Protein AF-A0A3R9X8F9-F1 (afdb_monomer)

Secondary structure (DSSP, 8-state):
------------TTS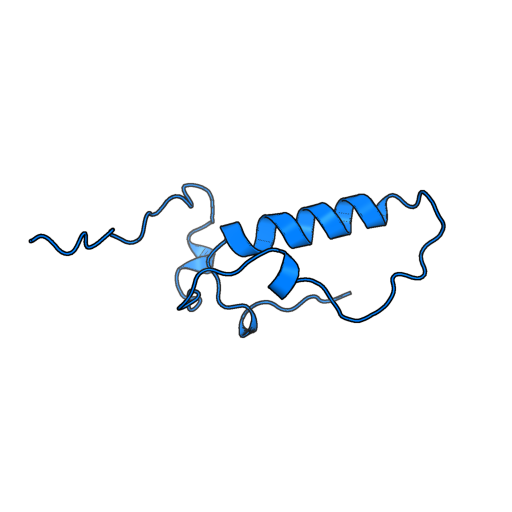-GGGTTSPBPSS---GGGG--SS---PPTT-THHHHHHHHHHHGGGG-B-GGG-----

Sequence (73 aa):
MTEVTDAPTDAAAGVPTLLSLVPKAEAKQSMKDFKSDQEVRWCPGCGDYAVLAAVQGFMPELGLAKENIVFVS

Radius of gyration: 15.62 Å; Cα contacts (8 Å, |Δi|>4): 32; chains: 1; bounding box: 37×36×36 Å

Structure (mmCIF, N/CA/C/O backbone):
data_AF-A0A3R9X8F9-F1
#
_entry.id   AF-A0A3R9X8F9-F1
#
loop_
_atom_site.group_PDB
_atom_site.id
_atom_site.type_symbol
_atom_site.label_atom_id
_atom_site.label_alt_id
_atom_site.label_comp_id
_atom_site.label_asym_id
_atom_site.label_entity_id
_atom_site.label_seq_id
_atom_site.pdbx_PDB_ins_code
_atom_site.Cartn_x
_atom_site.Cartn_y
_atom_site.Cartn_z
_atom_site.occupancy
_atom_site.B_iso_or_equiv
_atom_site.auth_seq_id
_atom_site.auth_comp_id
_atom_site.auth_asym_id
_atom_site.auth_atom_id
_atom_site.pdbx_PDB_model_num
ATOM 1 N N . MET A 1 1 ? -17.926 17.774 24.236 1.00 39.03 1 MET A N 1
ATOM 2 C CA . MET A 1 1 ? -18.033 18.519 22.965 1.00 39.03 1 MET A CA 1
ATOM 3 C C . MET A 1 1 ? -17.701 17.527 21.861 1.00 39.03 1 MET A C 1
ATOM 5 O O . MET A 1 1 ? -16.546 17.393 21.497 1.00 39.03 1 MET A O 1
ATOM 9 N N . THR A 1 2 ? -18.722 16.737 21.510 1.00 37.06 2 THR A N 1
ATOM 10 C CA . THR A 1 2 ? -18.819 15.784 20.386 1.00 37.06 2 THR A CA 1
ATOM 11 C C . THR A 1 2 ? -17.585 14.944 20.058 1.00 37.06 2 THR A C 1
ATOM 13 O O . THR A 1 2 ? -16.775 15.303 19.208 1.00 37.06 2 THR A O 1
ATOM 16 N N . GLU A 1 3 ? -17.530 13.767 20.684 1.00 39.25 3 GLU A N 1
ATOM 17 C CA . GLU A 1 3 ? -16.913 12.577 20.102 1.00 39.25 3 GLU A CA 1
ATOM 18 C C . GLU A 1 3 ? -17.535 12.353 18.720 1.00 39.25 3 GLU A C 1
ATOM 20 O O . GLU A 1 3 ? -18.698 11.962 18.594 1.00 39.25 3 GLU A O 1
ATOM 25 N N . VAL A 1 4 ? -16.764 12.670 17.680 1.00 51.25 4 VAL A N 1
ATOM 26 C CA . VAL A 1 4 ? -17.016 12.165 16.335 1.00 51.25 4 VAL A CA 1
ATOM 27 C C . VAL A 1 4 ? -16.779 10.660 16.423 1.00 51.25 4 VAL A C 1
ATOM 29 O O . VAL A 1 4 ? -15.664 10.152 16.374 1.00 51.25 4 VAL A O 1
ATOM 32 N N . THR A 1 5 ? -17.869 9.947 16.676 1.00 46.03 5 THR A N 1
ATOM 33 C CA . THR A 1 5 ? -18.022 8.560 16.269 1.00 46.03 5 THR A CA 1
ATOM 34 C C . THR A 1 5 ? -18.032 8.587 14.749 1.00 46.03 5 THR A C 1
ATOM 36 O O . THR A 1 5 ? -19.077 8.713 14.115 1.00 46.03 5 THR A O 1
ATOM 39 N N . ASP A 1 6 ? -16.836 8.569 14.159 1.00 40.22 6 ASP A N 1
ATOM 40 C CA . ASP A 1 6 ? -16.700 8.229 12.752 1.00 40.22 6 ASP A CA 1
ATOM 41 C C . ASP A 1 6 ? -17.107 6.762 12.658 1.00 40.22 6 ASP A C 1
ATOM 43 O O . ASP A 1 6 ? -16.411 5.855 13.124 1.00 40.22 6 ASP A O 1
ATOM 47 N N . ALA A 1 7 ? -18.333 6.564 12.180 1.00 45.22 7 ALA A N 1
ATOM 48 C CA . ALA A 1 7 ? -18.833 5.288 11.717 1.00 45.22 7 ALA A CA 1
ATOM 49 C C . ALA A 1 7 ? -17.737 4.584 10.902 1.00 45.22 7 ALA A C 1
ATOM 51 O O . ALA A 1 7 ? -16.938 5.265 10.257 1.00 45.22 7 ALA A O 1
ATOM 52 N N . PRO A 1 8 ? -17.683 3.241 10.889 1.00 46.66 8 PRO A N 1
ATOM 53 C CA . PRO A 1 8 ? -16.758 2.551 10.012 1.00 46.66 8 PRO A CA 1
ATOM 54 C C . PRO A 1 8 ? -17.104 2.992 8.595 1.00 46.66 8 PRO A C 1
ATOM 56 O O . PRO A 1 8 ? -18.144 2.620 8.058 1.00 46.66 8 PRO A O 1
ATOM 59 N N . THR A 1 9 ? -16.277 3.864 8.026 1.00 48.06 9 THR A N 1
ATOM 60 C CA . THR A 1 9 ? -16.428 4.279 6.648 1.00 48.06 9 THR A CA 1
ATOM 61 C C . THR A 1 9 ? -16.249 3.000 5.837 1.00 48.06 9 THR A C 1
ATOM 63 O O . THR A 1 9 ? -15.134 2.514 5.656 1.00 48.06 9 THR A O 1
ATOM 66 N N . ASP A 1 10 ? -17.366 2.434 5.377 1.00 44.81 10 ASP A N 1
ATOM 67 C CA . ASP A 1 10 ? -17.473 1.441 4.311 1.00 44.81 10 ASP A CA 1
ATOM 68 C C . ASP A 1 10 ? -16.975 2.056 2.981 1.00 44.81 10 ASP A C 1
ATOM 70 O O . ASP A 1 10 ? -17.631 2.006 1.945 1.00 44.81 10 ASP A O 1
ATOM 74 N N . ALA A 1 11 ? -15.774 2.644 2.980 1.00 43.47 11 ALA A N 1
ATOM 75 C CA . ALA A 1 11 ? -15.050 3.100 1.792 1.00 43.47 11 ALA A CA 1
ATOM 76 C C . ALA A 1 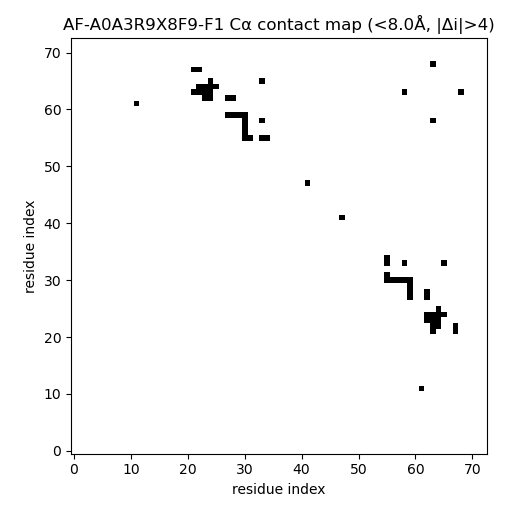11 ? -14.352 1.935 1.077 1.00 43.47 11 ALA A C 1
ATOM 78 O O . ALA A 1 11 ? -13.448 2.128 0.273 1.00 43.47 11 ALA A O 1
ATOM 79 N N . ALA A 1 12 ? -14.815 0.716 1.328 1.00 47.97 12 ALA A N 1
ATOM 80 C CA . ALA A 1 12 ? -14.506 -0.458 0.547 1.00 47.97 12 ALA A CA 1
ATOM 81 C C . ALA A 1 12 ? -15.715 -0.812 -0.332 1.00 47.97 12 ALA A C 1
ATOM 83 O O . ALA A 1 12 ? -16.181 -1.949 -0.326 1.00 47.97 12 ALA A O 1
ATOM 84 N N . ALA A 1 13 ? -16.221 0.145 -1.119 1.00 44.12 13 ALA A N 1
ATOM 85 C CA . ALA A 1 13 ? -17.273 -0.057 -2.129 1.00 44.12 13 ALA A CA 1
ATOM 86 C C . ALA A 1 13 ? -16.817 -0.934 -3.327 1.00 44.12 13 ALA A C 1
ATOM 88 O O . ALA A 1 13 ? -17.214 -0.726 -4.470 1.00 44.12 13 ALA A O 1
ATOM 89 N N . GLY A 1 14 ? -15.960 -1.919 -3.060 1.00 50.03 14 GLY A N 1
ATOM 90 C CA . GLY A 1 14 ? -15.379 -2.851 -4.020 1.00 50.03 14 GLY A CA 1
ATOM 91 C C . GLY A 1 14 ? -14.652 -4.038 -3.382 1.00 50.03 14 GLY A C 1
ATOM 92 O O . GLY A 1 14 ? -14.165 -4.894 -4.116 1.00 50.03 14 GLY A O 1
ATOM 93 N N . VAL A 1 15 ? -14.581 -4.139 -2.046 1.00 57.69 15 VAL A N 1
ATOM 94 C CA . VAL A 1 15 ? -14.077 -5.361 -1.408 1.00 57.69 15 VAL A CA 1
ATOM 95 C C . VAL A 1 15 ? -15.250 -6.336 -1.334 1.00 57.69 15 VAL A C 1
ATOM 97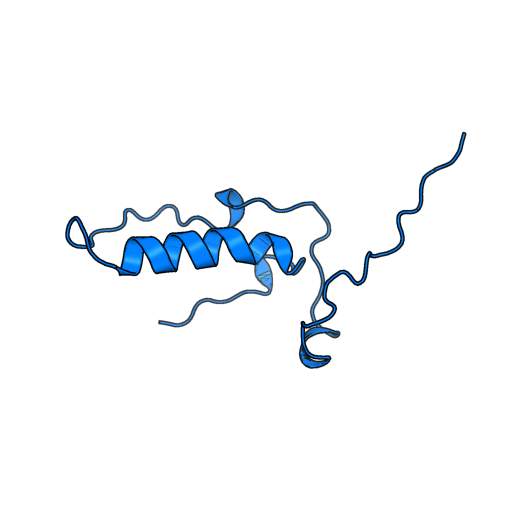 O O . VAL A 1 15 ? -16.277 -6.005 -0.739 1.00 57.69 15 VAL A O 1
ATOM 100 N N . PRO A 1 16 ? -15.162 -7.511 -1.978 1.00 61.69 16 PRO A N 1
ATOM 101 C CA . PRO A 1 16 ? -16.284 -8.430 -2.040 1.00 61.69 16 PRO A CA 1
ATOM 102 C C . PRO A 1 16 ? -16.726 -8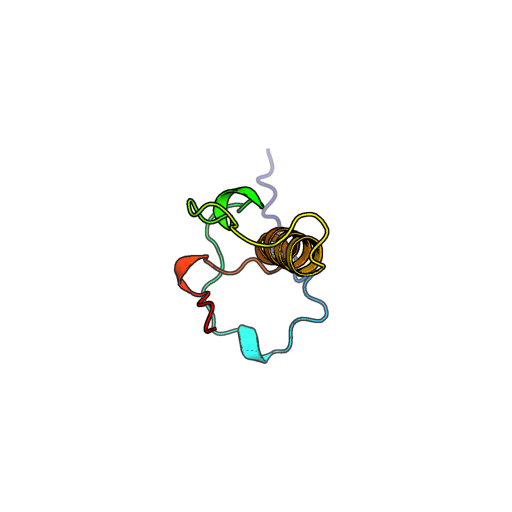.815 -0.623 1.00 61.69 16 PRO A C 1
ATOM 104 O O . PRO A 1 16 ? -15.897 -8.947 0.279 1.00 61.69 16 PRO A O 1
ATOM 107 N N . THR A 1 17 ? -18.028 -9.068 -0.446 1.00 68.12 17 THR A N 1
ATOM 108 C CA . THR A 1 17 ? -18.669 -9.579 0.787 1.00 68.12 17 THR A CA 1
ATOM 109 C C . THR A 1 17 ? -17.882 -10.711 1.468 1.00 68.12 17 THR A C 1
ATOM 111 O O . THR A 1 17 ? -18.003 -10.918 2.673 1.00 68.12 17 THR A O 1
ATOM 114 N N . LEU A 1 18 ? -17.029 -11.401 0.709 1.00 71.88 18 LEU A N 1
ATOM 115 C CA . LEU A 1 18 ? -16.055 -12.397 1.147 1.00 71.88 18 LEU A CA 1
ATOM 116 C C . LEU A 1 18 ? -15.196 -11.985 2.361 1.00 71.88 18 LEU A C 1
ATOM 118 O O . LEU A 1 18 ? -14.846 -12.866 3.137 1.00 71.88 18 LEU A O 1
ATOM 122 N N . LEU A 1 19 ? -14.875 -10.699 2.567 1.00 79.56 19 LEU A N 1
ATOM 123 C CA . LEU A 1 19 ? -14.012 -10.264 3.687 1.00 79.56 19 LEU A CA 1
ATOM 124 C C . LEU A 1 19 ? -14.773 -9.746 4.920 1.00 79.56 19 LEU A C 1
ATOM 126 O O . LEU A 1 19 ? -14.159 -9.299 5.883 1.00 79.56 19 LEU A O 1
ATOM 130 N N . SER A 1 20 ? -16.105 -9.839 4.927 1.00 79.75 20 SER A N 1
ATOM 131 C CA . SER A 1 20 ? -16.953 -9.350 6.030 1.00 79.75 20 SER A CA 1
ATOM 132 C C . SER A 1 20 ? -16.734 -10.061 7.373 1.00 79.75 20 SER A C 1
ATOM 134 O O . SER A 1 20 ? -17.003 -9.477 8.419 1.00 79.75 20 SER A O 1
ATOM 136 N N . LEU A 1 21 ? -16.240 -11.302 7.352 1.00 83.88 21 LEU A N 1
ATOM 137 C CA . LEU A 1 21 ? -15.998 -12.114 8.551 1.00 83.88 21 LEU A CA 1
ATOM 138 C C . LEU A 1 21 ? -14.551 -12.028 9.058 1.00 83.88 21 LEU A C 1
ATOM 140 O O . LEU A 1 21 ? -14.224 -12.647 10.069 1.00 83.88 21 LEU A O 1
ATOM 144 N N . VAL A 1 22 ? -13.676 -11.293 8.366 1.00 84.88 22 VAL A N 1
ATOM 145 C CA . VAL A 1 22 ? -12.269 -11.161 8.755 1.00 84.88 22 VAL A CA 1
ATOM 146 C C . VAL A 1 22 ? -12.123 -10.014 9.763 1.00 84.88 22 VAL A C 1
ATOM 148 O O . VAL A 1 22 ? -12.609 -8.911 9.494 1.00 84.88 22 VAL A O 1
ATOM 151 N N . PRO A 1 23 ? -11.446 -10.223 10.910 1.00 85.50 23 PRO A N 1
ATOM 152 C CA . PRO A 1 23 ? -11.206 -9.155 11.873 1.00 85.50 23 PRO A CA 1
ATOM 153 C C . PRO A 1 23 ? -10.417 -7.987 11.262 1.00 85.50 23 PRO A C 1
ATOM 155 O O . PRO A 1 23 ? -9.359 -8.168 10.645 1.00 85.50 23 PRO A O 1
ATOM 158 N N . LYS A 1 24 ? -10.958 -6.779 11.448 1.00 86.06 24 LYS A N 1
ATOM 159 C CA . LYS A 1 24 ? -10.370 -5.514 10.991 1.00 86.06 24 LYS A CA 1
ATOM 160 C C . LYS A 1 24 ? -9.251 -5.057 11.927 1.00 86.06 24 LYS A C 1
ATOM 162 O O . LYS A 1 24 ? -9.179 -5.485 13.075 1.00 86.06 24 LYS A O 1
ATOM 167 N N . ALA A 1 25 ? -8.382 -4.184 11.430 1.00 85.19 25 ALA A N 1
ATOM 168 C CA . ALA A 1 25 ? -7.319 -3.592 12.229 1.00 85.19 25 ALA A CA 1
ATOM 169 C C . ALA A 1 25 ? -7.892 -2.670 13.320 1.00 85.19 25 ALA A C 1
ATOM 171 O O . ALA A 1 25 ? -8.731 -1.816 13.040 1.00 85.19 25 ALA A O 1
ATOM 172 N N . GLU A 1 26 ? -7.400 -2.806 14.553 1.00 79.62 26 GLU A N 1
ATOM 173 C CA . GLU A 1 26 ? -7.798 -1.954 15.687 1.00 79.62 26 GLU A CA 1
ATOM 174 C C . GLU A 1 26 ? -7.184 -0.542 15.617 1.00 79.62 26 GLU A C 1
ATOM 176 O O . GLU A 1 26 ? -7.700 0.401 16.214 1.00 79.62 26 GLU A O 1
ATOM 181 N N . ALA A 1 27 ? -6.083 -0.383 14.875 1.00 84.12 27 ALA A N 1
ATOM 182 C CA . ALA A 1 27 ? -5.347 0.868 14.730 1.00 84.12 27 ALA A CA 1
ATOM 183 C C . ALA A 1 27 ? -4.978 1.141 13.267 1.00 84.12 27 ALA A C 1
ATOM 185 O O . ALA A 1 27 ? -4.865 0.224 12.451 1.00 84.12 27 ALA A O 1
ATOM 186 N N . LYS A 1 28 ? -4.742 2.419 12.942 1.00 83.94 28 LYS A N 1
ATOM 187 C CA . LYS A 1 28 ? -4.289 2.835 11.611 1.00 83.94 28 LYS A CA 1
ATOM 188 C C . LYS A 1 28 ? -2.933 2.202 11.298 1.00 83.94 28 LYS A C 1
ATOM 190 O O . LYS A 1 28 ? -1.934 2.531 11.933 1.00 83.94 28 LYS A O 1
ATOM 195 N N . GLN A 1 29 ? -2.913 1.338 10.293 1.00 87.69 29 GLN A N 1
ATOM 196 C CA . GLN A 1 29 ? -1.693 0.743 9.760 1.00 87.69 29 GLN A CA 1
ATOM 197 C C . GLN A 1 29 ? -1.086 1.646 8.682 1.00 87.69 29 GLN A C 1
ATOM 199 O O . GLN A 1 29 ? -1.761 2.484 8.079 1.00 87.69 29 GLN A O 1
ATOM 204 N N . SER A 1 30 ? 0.209 1.488 8.445 1.00 87.69 30 SER A N 1
ATOM 205 C CA . SER A 1 30 ? 0.971 2.229 7.448 1.00 87.69 30 SER A CA 1
ATOM 206 C C . SER A 1 30 ? 1.734 1.278 6.532 1.00 87.69 30 SER A C 1
ATOM 208 O O . SER A 1 30 ? 1.989 0.128 6.876 1.00 87.69 30 SER A O 1
ATOM 210 N N . MET A 1 31 ? 2.179 1.776 5.376 1.00 87.44 31 MET A N 1
ATOM 211 C CA . MET A 1 31 ? 3.018 1.012 4.442 1.00 87.44 31 MET A CA 1
ATOM 212 C C . MET A 1 31 ? 4.257 0.394 5.121 1.00 87.44 31 MET A C 1
ATOM 214 O O . MET A 1 31 ? 4.723 -0.673 4.731 1.00 87.44 31 MET A O 1
ATOM 218 N N . LYS A 1 32 ? 4.793 1.052 6.160 1.00 88.06 32 LYS A N 1
ATOM 219 C CA . LYS A 1 32 ? 5.972 0.576 6.896 1.00 88.06 32 LYS A CA 1
ATOM 220 C C . LYS A 1 32 ? 5.699 -0.713 7.668 1.00 88.06 32 LYS A C 1
ATOM 222 O O . LYS A 1 32 ? 6.617 -1.509 7.818 1.00 88.06 32 LYS A O 1
ATOM 227 N N . ASP A 1 33 ? 4.461 -0.926 8.111 1.00 87.06 33 ASP A N 1
ATOM 228 C CA . ASP A 1 33 ? 4.064 -2.106 8.886 1.00 87.06 33 ASP A CA 1
ATOM 229 C C . ASP A 1 33 ? 3.993 -3.376 8.023 1.00 87.06 33 ASP A C 1
ATOM 231 O O . ASP A 1 33 ? 4.060 -4.484 8.550 1.00 87.06 33 ASP A O 1
ATOM 235 N N . PHE A 1 34 ? 3.902 -3.209 6.698 1.00 87.56 34 PHE A N 1
ATOM 236 C CA . PHE A 1 34 ? 3.849 -4.287 5.705 1.00 87.56 34 PHE A CA 1
ATOM 237 C C . PHE A 1 34 ? 5.179 -4.521 4.981 1.00 87.56 34 PHE A C 1
ATOM 239 O O . PHE A 1 34 ? 5.262 -5.352 4.074 1.00 87.56 34 PHE A O 1
ATOM 246 N N . LYS A 1 35 ? 6.233 -3.792 5.354 1.00 88.31 35 LYS A N 1
ATOM 247 C CA . LYS A 1 35 ? 7.559 -3.969 4.770 1.00 88.31 35 LYS A CA 1
ATOM 248 C C . LYS A 1 35 ? 8.326 -5.050 5.531 1.00 88.31 35 LYS A C 1
ATOM 250 O O . LYS A 1 35 ? 8.484 -4.963 6.744 1.00 88.31 35 LYS A O 1
ATOM 255 N N . SER A 1 36 ? 8.837 -6.040 4.802 1.00 87.50 36 SER A N 1
ATOM 256 C CA . SER A 1 36 ? 9.733 -7.054 5.364 1.00 87.50 36 SER A CA 1
ATOM 257 C C . SER A 1 36 ? 11.101 -6.452 5.709 1.00 87.50 36 SER A C 1
ATOM 259 O O . SER A 1 36 ? 11.578 -5.525 5.050 1.00 87.50 36 SER A O 1
ATOM 261 N N . ASP A 1 37 ? 11.724 -6.995 6.750 1.00 86.94 37 ASP A N 1
ATOM 262 C CA . ASP A 1 37 ? 13.095 -6.709 7.174 1.00 86.94 37 ASP A CA 1
ATOM 263 C C . ASP A 1 37 ? 14.155 -7.335 6.251 1.00 86.94 37 ASP A C 1
ATOM 265 O O . ASP A 1 37 ? 15.331 -6.981 6.329 1.00 86.94 37 ASP A O 1
ATOM 269 N N . GLN A 1 38 ? 13.742 -8.230 5.352 1.00 85.94 38 GLN A N 1
ATOM 270 C CA . GLN A 1 38 ? 14.622 -8.861 4.381 1.00 85.94 38 GLN A CA 1
ATOM 271 C C . GLN A 1 38 ? 15.022 -7.884 3.274 1.00 85.94 38 GLN A C 1
ATOM 273 O O . GLN A 1 38 ? 14.193 -7.179 2.688 1.00 85.94 38 GLN A O 1
ATOM 278 N N . GLU A 1 39 ? 16.312 -7.872 2.946 1.00 82.75 39 GLU A N 1
ATOM 279 C CA . GLU A 1 39 ? 16.801 -7.141 1.784 1.00 82.75 39 GLU A CA 1
ATOM 280 C C . GLU A 1 39 ? 16.360 -7.824 0.484 1.00 82.75 39 GLU A C 1
ATOM 282 O O . GLU A 1 39 ? 16.433 -9.043 0.315 1.00 82.75 39 GLU A O 1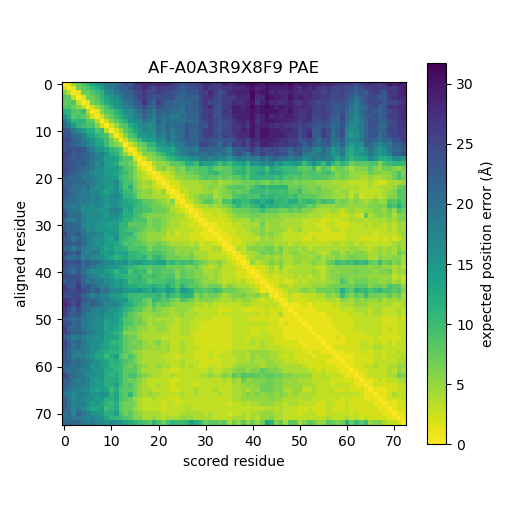
ATOM 287 N N . VAL A 1 40 ? 15.903 -7.019 -0.469 1.00 87.75 40 VAL A N 1
ATOM 288 C CA . VAL A 1 40 ? 15.442 -7.517 -1.762 1.00 87.75 40 VAL A CA 1
ATOM 2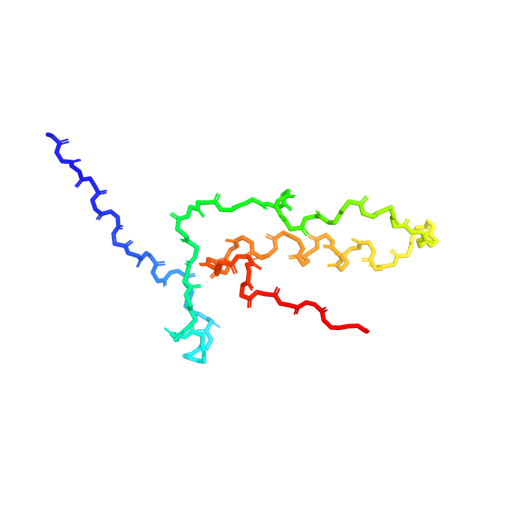89 C C . VAL A 1 40 ? 16.646 -7.719 -2.676 1.00 87.75 40 VAL A C 1
ATOM 291 O O . VAL A 1 40 ? 17.223 -6.755 -3.179 1.00 87.75 40 VAL A O 1
ATOM 294 N N . ARG A 1 41 ? 17.006 -8.983 -2.916 1.00 89.88 41 ARG A N 1
ATOM 295 C CA . ARG A 1 41 ? 18.175 -9.400 -3.716 1.00 89.88 41 ARG A CA 1
ATOM 296 C C . ARG A 1 41 ? 17.881 -9.538 -5.219 1.00 89.88 41 ARG A C 1
ATOM 298 O O . ARG A 1 41 ? 18.563 -10.289 -5.914 1.00 89.88 41 ARG A O 1
ATOM 305 N N . TRP A 1 42 ? 16.847 -8.861 -5.720 1.00 90.38 42 TRP A N 1
ATOM 306 C CA . TRP A 1 42 ? 16.503 -8.854 -7.144 1.00 90.38 42 TRP A CA 1
ATOM 307 C C . TRP A 1 42 ? 17.489 -8.012 -7.963 1.00 90.38 42 TRP A C 1
ATOM 309 O O . TRP A 1 42 ? 18.202 -7.156 -7.442 1.00 90.38 42 TRP A O 1
ATOM 319 N N . CYS A 1 43 ? 17.544 -8.264 -9.270 1.00 91.88 43 CYS A N 1
ATOM 320 C CA . CYS A 1 43 ? 18.386 -7.495 -10.183 1.00 91.88 43 CYS A CA 1
ATOM 321 C C . CYS A 1 43 ? 17.951 -6.016 -10.215 1.00 91.88 43 CYS A C 1
ATOM 323 O O . CYS A 1 43 ? 16.746 -5.750 -10.236 1.00 91.88 43 CYS A O 1
ATOM 325 N N . PRO A 1 44 ? 18.882 -5.044 -10.292 1.00 86.44 44 PRO A N 1
ATOM 326 C CA . PRO A 1 44 ? 18.521 -3.633 -10.405 1.00 86.44 44 PRO A CA 1
ATOM 327 C C . PRO A 1 44 ? 17.677 -3.408 -11.667 1.00 86.44 44 PRO A C 1
ATOM 329 O O . PRO A 1 44 ? 18.076 -3.792 -12.764 1.00 86.44 44 PRO A O 1
ATOM 332 N N . GLY A 1 45 ? 16.492 -2.814 -11.506 1.00 86.62 45 GLY A N 1
ATOM 333 C CA . GLY A 1 45 ? 15.524 -2.624 -12.594 1.00 86.62 45 GLY A CA 1
ATOM 334 C C . GLY A 1 45 ? 14.523 -3.770 -12.786 1.00 86.62 45 GLY A C 1
ATOM 335 O O . GLY A 1 45 ? 13.721 -3.713 -13.714 1.00 86.62 45 GLY A O 1
ATOM 336 N N . CYS A 1 46 ? 14.531 -4.792 -11.923 1.00 90.06 46 CYS A N 1
ATOM 337 C CA . CYS A 1 46 ? 13.499 -5.827 -11.919 1.00 90.06 46 CYS A CA 1
ATOM 338 C C . CYS A 1 46 ? 12.105 -5.223 -11.652 1.00 90.06 46 CYS A C 1
ATOM 340 O O . CYS A 1 46 ? 11.928 -4.413 -10.740 1.00 90.06 46 CYS A O 1
ATOM 342 N N . GLY A 1 47 ? 11.100 -5.626 -12.434 1.00 89.06 47 GLY A N 1
ATOM 343 C CA . GLY A 1 47 ? 9.722 -5.141 -12.287 1.00 89.06 47 GLY A CA 1
ATOM 344 C C . GLY A 1 47 ? 9.071 -5.515 -10.952 1.00 89.06 47 GLY A C 1
ATOM 345 O O . GLY A 1 47 ? 8.158 -4.823 -10.503 1.00 89.06 47 GLY A O 1
ATOM 346 N N . ASP A 1 48 ? 9.583 -6.540 -10.271 1.00 89.44 48 ASP A N 1
ATOM 347 C CA . ASP A 1 48 ? 9.060 -7.000 -8.984 1.00 89.44 48 ASP A CA 1
ATOM 348 C C . ASP A 1 48 ? 9.177 -5.926 -7.892 1.00 89.44 48 ASP A C 1
ATOM 350 O O . ASP A 1 48 ? 8.349 -5.875 -6.984 1.00 89.44 48 ASP A O 1
ATOM 354 N N . TYR A 1 49 ? 10.123 -4.984 -8.012 1.00 91.19 49 TYR A N 1
ATOM 355 C CA . TYR A 1 49 ? 10.190 -3.819 -7.122 1.00 91.19 49 TYR A CA 1
ATOM 356 C C . TYR A 1 49 ? 8.915 -2.969 -7.179 1.00 91.19 49 TYR A C 1
ATOM 358 O O . TYR A 1 49 ? 8.451 -2.485 -6.145 1.00 91.19 49 TYR A O 1
ATOM 366 N N . ALA A 1 50 ? 8.337 -2.799 -8.372 1.00 92.00 50 ALA A N 1
ATOM 367 C CA . ALA A 1 50 ? 7.100 -2.046 -8.549 1.00 92.00 50 ALA A CA 1
ATOM 368 C C . ALA A 1 50 ? 5.901 -2.810 -7.973 1.00 92.00 50 ALA A C 1
ATOM 370 O O . ALA A 1 50 ? 5.058 -2.214 -7.303 1.00 92.00 50 ALA A O 1
ATOM 371 N N . VAL A 1 51 ? 5.861 -4.132 -8.170 1.00 91.75 51 VAL A N 1
ATOM 372 C CA . VAL A 1 51 ? 4.818 -5.001 -7.602 1.00 91.75 51 VAL A CA 1
ATOM 373 C C . VAL A 1 51 ? 4.871 -4.969 -6.074 1.00 91.75 51 VAL A C 1
ATOM 375 O O . VAL A 1 51 ? 3.851 -4.743 -5.428 1.00 91.75 51 VAL A O 1
ATOM 378 N N . LEU A 1 52 ? 6.063 -5.104 -5.488 1.00 90.88 52 LEU A N 1
ATOM 379 C CA . LEU A 1 52 ? 6.265 -5.052 -4.042 1.00 90.88 52 LEU A CA 1
ATOM 380 C C . LEU A 1 52 ? 5.812 -3.711 -3.449 1.00 90.88 52 LEU A C 1
ATOM 382 O O . LEU A 1 52 ? 5.120 -3.693 -2.432 1.00 90.88 52 LEU A O 1
ATOM 386 N N . ALA A 1 53 ? 6.166 -2.592 -4.090 1.00 90.69 53 ALA A N 1
ATOM 387 C CA . ALA A 1 53 ? 5.760 -1.263 -3.640 1.00 90.69 53 ALA A CA 1
ATOM 388 C C . ALA A 1 53 ? 4.236 -1.068 -3.710 1.00 90.69 53 ALA A C 1
ATOM 390 O O . ALA A 1 53 ? 3.649 -0.524 -2.775 1.00 90.69 53 ALA A O 1
ATOM 391 N N . ALA A 1 54 ? 3.594 -1.545 -4.781 1.00 92.38 54 ALA A N 1
ATOM 392 C CA . ALA A 1 54 ? 2.144 -1.474 -4.940 1.00 92.38 54 ALA A CA 1
ATOM 393 C C . ALA A 1 54 ? 1.412 -2.301 -3.873 1.00 92.38 54 ALA A C 1
ATOM 395 O O . ALA A 1 54 ? 0.488 -1.800 -3.235 1.00 92.38 54 ALA A O 1
ATOM 396 N N . VAL A 1 55 ? 1.863 -3.536 -3.620 1.00 92.25 55 VAL A N 1
ATOM 397 C CA . VAL A 1 55 ? 1.285 -4.400 -2.580 1.00 92.25 55 VAL A CA 1
ATOM 398 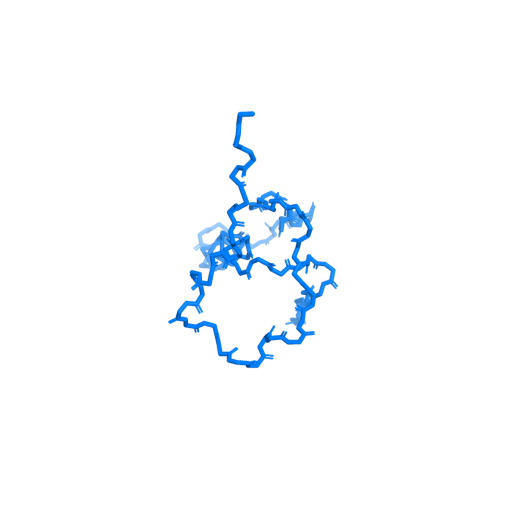C C . VAL A 1 55 ? 1.430 -3.751 -1.204 1.00 92.25 55 VAL A C 1
ATOM 400 O O . VAL A 1 55 ? 0.436 -3.596 -0.500 1.00 92.25 55 VAL A O 1
ATOM 403 N N . GLN A 1 56 ? 2.632 -3.294 -0.836 1.00 91.25 56 GLN A N 1
ATOM 404 C CA . GLN A 1 56 ? 2.873 -2.641 0.459 1.00 91.25 56 GLN A CA 1
ATOM 405 C C . GLN A 1 56 ? 2.053 -1.355 0.643 1.00 91.25 56 GLN A C 1
ATOM 407 O O . GLN A 1 56 ? 1.660 -1.040 1.766 1.00 91.25 56 GLN A O 1
ATOM 412 N N . GLY A 1 57 ? 1.803 -0.609 -0.437 1.00 90.12 57 GLY A N 1
ATOM 413 C CA . GLY A 1 57 ? 0.987 0.606 -0.412 1.00 90.12 57 GLY A CA 1
ATOM 414 C C . GLY A 1 57 ? -0.511 0.335 -0.267 1.00 90.12 57 GLY A C 1
ATOM 415 O O . GLY A 1 57 ? -1.191 1.086 0.423 1.00 90.12 57 GLY A O 1
ATOM 416 N N . PHE A 1 58 ? -1.011 -0.750 -0.863 1.00 89.56 58 PHE A N 1
ATOM 417 C CA . PHE A 1 58 ? -2.437 -1.080 -0.870 1.00 89.56 58 PHE A CA 1
ATOM 418 C C . PHE A 1 58 ? -2.916 -1.769 0.421 1.00 89.56 58 PHE A C 1
ATOM 420 O O . PHE A 1 58 ? -4.066 -1.601 0.816 1.00 89.56 58 PHE A O 1
ATOM 427 N N . MET A 1 59 ? -2.058 -2.523 1.123 1.00 88.81 59 MET A N 1
ATOM 428 C CA . MET A 1 59 ? -2.488 -3.283 2.316 1.00 88.81 59 MET A CA 1
ATOM 429 C C . MET A 1 59 ? -3.105 -2.436 3.444 1.00 88.81 59 MET A C 1
ATOM 431 O O . MET A 1 59 ? -4.136 -2.849 3.977 1.00 88.81 59 MET A O 1
ATOM 435 N N . PRO A 1 60 ? -2.573 -1.248 3.791 1.00 87.44 60 PRO A N 1
ATOM 436 C CA . PRO A 1 60 ? -3.207 -0.372 4.776 1.00 87.44 60 PRO A CA 1
ATOM 437 C C . PRO A 1 60 ? -4.622 0.085 4.395 1.00 87.44 60 PRO A C 1
ATOM 439 O O . PRO A 1 60 ? -5.429 0.363 5.279 1.00 87.44 60 PRO A O 1
ATOM 442 N N . GLU A 1 61 ? -4.932 0.171 3.098 1.00 86.44 61 GLU A N 1
ATOM 443 C CA . GLU A 1 61 ? -6.234 0.638 2.600 1.00 86.44 61 GLU A CA 1
ATOM 444 C C . GLU A 1 61 ? -7.336 -0.418 2.772 1.00 86.44 61 GLU A C 1
ATOM 446 O O . GLU A 1 61 ? -8.513 -0.073 2.846 1.00 86.44 61 GLU A O 1
ATOM 451 N N . LEU A 1 62 ? -6.969 -1.699 2.905 1.00 84.81 62 LEU A N 1
ATOM 452 C CA . LEU A 1 62 ? -7.916 -2.795 3.136 1.00 84.81 62 LEU A CA 1
ATOM 453 C C . LEU A 1 62 ? -8.497 -2.803 4.559 1.00 84.81 62 LEU A C 1
ATOM 455 O O . LEU A 1 62 ? -9.543 -3.409 4.788 1.00 84.81 62 L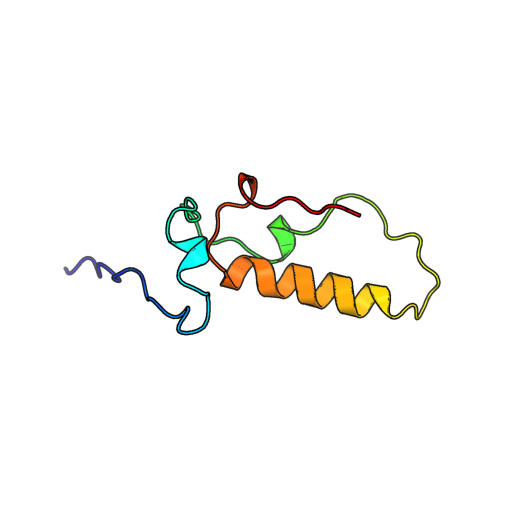EU A O 1
ATOM 459 N N . GLY A 1 63 ? -7.825 -2.167 5.524 1.00 83.19 63 GLY A N 1
ATOM 460 C CA . GLY A 1 63 ? -8.287 -2.089 6.915 1.00 83.19 63 GLY A CA 1
ATOM 461 C C . GLY A 1 63 ? -8.336 -3.434 7.657 1.00 83.19 63 GLY A C 1
ATOM 462 O O . GLY A 1 63 ? -9.017 -3.545 8.677 1.00 83.19 63 GLY A O 1
ATOM 463 N N . LEU A 1 64 ? -7.640 -4.462 7.163 1.00 86.69 64 LEU A N 1
ATOM 464 C CA . LEU A 1 64 ? -7.549 -5.779 7.800 1.00 86.69 64 LEU A CA 1
ATOM 465 C C . LEU A 1 64 ? -6.405 -5.822 8.813 1.00 86.69 64 LEU A C 1
ATOM 467 O O . LEU A 1 64 ? -5.370 -5.185 8.628 1.00 86.69 64 LEU A O 1
ATOM 471 N N . ALA A 1 65 ? -6.560 -6.600 9.883 1.00 87.06 65 ALA A N 1
ATOM 472 C CA . ALA A 1 65 ? -5.461 -6.796 10.824 1.00 87.06 65 ALA A CA 1
ATOM 473 C C . ALA A 1 65 ? -4.286 -7.523 10.131 1.00 87.06 65 ALA A C 1
ATOM 475 O O . ALA A 1 65 ? -4.501 -8.446 9.343 1.00 87.06 65 ALA A O 1
ATOM 476 N N . LYS A 1 66 ? -3.042 -7.101 10.396 1.00 87.00 66 LYS A N 1
ATOM 477 C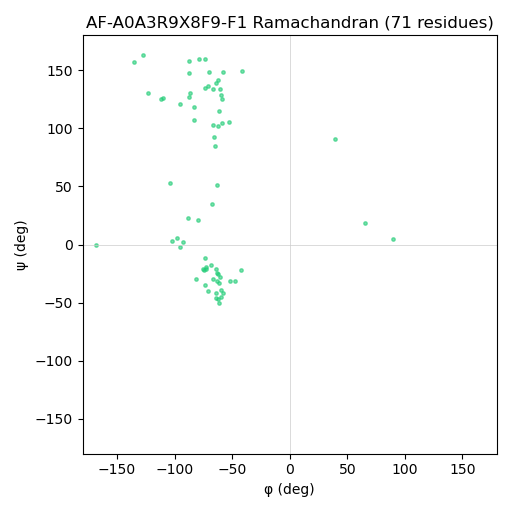 CA . LYS A 1 66 ? -1.853 -7.586 9.666 1.00 87.00 66 LYS A CA 1
ATOM 478 C C . LYS A 1 66 ? -1.619 -9.084 9.872 1.00 87.00 66 LYS A C 1
ATOM 480 O O . LYS A 1 66 ? -1.133 -9.766 8.982 1.00 87.00 66 LYS A O 1
ATOM 485 N N . GLU A 1 67 ? -1.999 -9.588 11.040 1.00 88.69 67 GLU A N 1
ATOM 486 C CA . GLU A 1 67 ? -1.933 -10.987 11.450 1.00 88.69 67 GLU A CA 1
ATOM 487 C C . GLU A 1 67 ? -2.901 -11.893 10.676 1.00 88.69 67 GLU A C 1
ATOM 489 O O . GLU A 1 67 ? -2.700 -13.103 10.643 1.00 88.69 67 GLU A O 1
ATOM 494 N N . ASN A 1 68 ? -3.912 -11.317 10.017 1.00 88.69 68 ASN A N 1
ATOM 495 C CA . ASN A 1 68 ? -4.871 -12.046 9.185 1.00 88.69 68 ASN A CA 1
ATOM 496 C C . ASN A 1 68 ? -4.456 -12.101 7.706 1.00 88.69 68 ASN A C 1
ATOM 498 O O . ASN A 1 68 ? -5.201 -12.630 6.880 1.00 88.69 68 ASN A O 1
ATOM 502 N N . ILE A 1 69 ? -3.293 -11.548 7.350 1.00 88.69 69 ILE A N 1
ATOM 503 C CA . ILE A 1 69 ? -2.776 -11.527 5.982 1.00 88.69 69 ILE A CA 1
ATOM 504 C C . ILE A 1 69 ? -1.569 -12.462 5.906 1.00 88.69 69 ILE A C 1
ATOM 506 O O . ILE A 1 69 ? -0.606 -12.322 6.656 1.00 88.69 69 ILE A O 1
ATOM 510 N N . VAL A 1 70 ? -1.607 -13.406 4.964 1.00 90.50 70 VAL A N 1
ATOM 511 C CA . VAL A 1 70 ? -0.499 -14.324 4.684 1.00 90.50 70 VAL A CA 1
ATOM 512 C C . VAL A 1 70 ? -0.093 -14.214 3.219 1.00 90.50 70 VAL A C 1
ATOM 514 O O . VAL A 1 70 ? -0.933 -14.276 2.322 1.00 90.50 70 VAL A O 1
ATOM 517 N N . PHE A 1 71 ? 1.205 -14.052 2.975 1.00 88.44 71 PHE A N 1
ATOM 518 C CA . PHE A 1 71 ? 1.784 -14.106 1.637 1.00 88.44 71 PHE A CA 1
ATOM 519 C C . PHE A 1 71 ? 2.299 -15.521 1.390 1.00 88.44 71 PHE A C 1
ATOM 521 O O . PHE A 1 71 ? 3.143 -16.014 2.136 1.00 88.44 71 PHE A O 1
ATOM 528 N N . VAL A 1 72 ? 1.773 -16.174 0.356 1.00 89.75 72 VAL A N 1
ATOM 529 C CA . VAL A 1 72 ? 2.216 -17.498 -0.091 1.00 89.75 72 VAL A CA 1
ATOM 530 C C . VAL A 1 72 ? 2.889 -17.319 -1.444 1.00 89.75 72 VAL A C 1
ATOM 532 O O . VAL A 1 72 ? 2.291 -16.744 -2.355 1.00 89.75 72 VAL A O 1
ATOM 535 N N . SER A 1 73 ? 4.131 -17.780 -1.554 1.00 83.44 73 SER A N 1
ATOM 536 C CA . SER A 1 73 ? 4.979 -17.678 -2.746 1.00 83.44 73 SER A CA 1
ATOM 537 C C . SER A 1 73 ? 5.688 -18.992 -3.009 1.00 83.44 73 SER A C 1
ATOM 539 O O . SER A 1 73 ? 6.183 -19.556 -2.005 1.00 83.44 73 SER A O 1
#

pLDDT: mean 78.02, std 17.46, range [37.06, 92.38]

Mean predicted aligned error: 10.22 Å

Solvent-accessible surface area (backbone atoms only — not comparable to full-atom values): 5077 Å² total; per-residue (Å²): 136,76,85,80,78,75,66,87,75,76,81,55,90,77,62,62,79,86,57,74,85,55,69,57,40,94,61,94,63,49,46,73,79,62,54,72,92,68,81,82,87,68,62,92,86,49,67,63,60,57,53,52,51,51,52,28,58,47,54,45,77,71,46,52,27,72,90,80,60,82,90,86,131

Foldseek 3Di:
DDDPPPDPPVPPPPDPPVCVPAAFDPDQDALVVVDDPDDDPDDVPDCVVVVNSVVSHCVSVVRGHPVRDDDDD